Protein AF-A0A954XGE3-F1 (afdb_monomer)

Nearest PDB structures (foldseek):
  6h2f-assembly1_J  TM=7.586E-01  e=6.405E+00  Aeromonas hydrophila subsp. hydrophila AL09-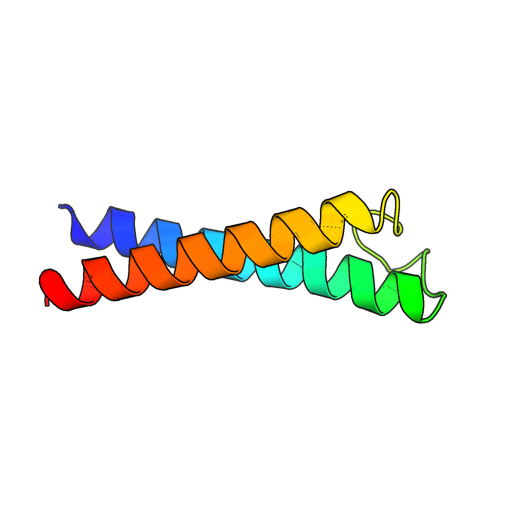71
  7nsu-assembly1_D  TM=6.939E-01  e=8.614E+00  Escherichia coli

Secondary structure (DSSP, 8-state):
-HHHHHHHHHHHHHHHHHHHHHHHHHHHTT-TTTSTTTT--HHHHHHHHHHHHHHHHHHHHHHHHH-

Sequence (67 aa):
MPKALCMTGMVIAILVLILFLADLLLGLFGMTWLAPFKYASMMMDILFIVCALILGWLSWATLREQD

Radius of gyration: 14.15 Å; Cα contacts (8 Å, |Δi|>4): 62; chains: 1; bounding box: 31×14×41 Å

pLDDT: mean 92.11, std 6.65, range [61.72, 97.94]

Structure (mmCIF, N/CA/C/O backbone):
data_AF-A0A954XGE3-F1
#
_entry.id   AF-A0A954XGE3-F1
#
loop_
_atom_site.group_PDB
_atom_site.id
_atom_site.type_symbol
_atom_site.label_atom_id
_atom_site.label_alt_id
_atom_site.label_comp_id
_atom_site.label_asym_id
_atom_site.label_entity_id
_atom_site.label_seq_id
_atom_site.pdbx_PDB_ins_code
_atom_site.Cartn_x
_atom_site.Cartn_y
_atom_site.Cartn_z
_atom_site.occupancy
_atom_site.B_iso_or_equiv
_atom_site.auth_seq_id
_atom_site.auth_comp_id
_atom_site.auth_asym_id
_atom_site.auth_atom_id
_atom_site.pdbx_PDB_model_num
ATOM 1 N N . MET A 1 1 ? -25.249 0.347 14.986 1.00 65.00 1 MET A N 1
ATOM 2 C CA . MET A 1 1 ? -24.910 0.111 13.562 1.00 65.00 1 ME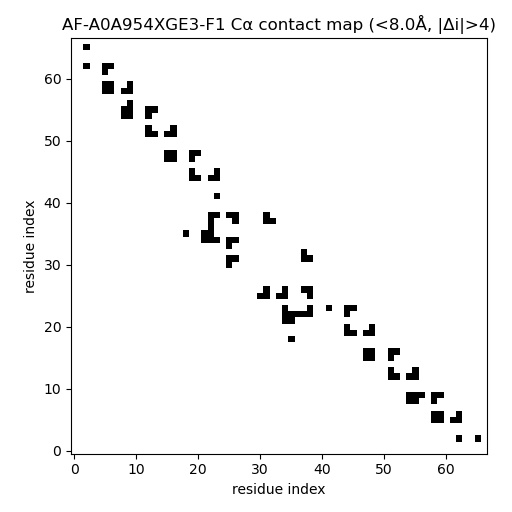T A CA 1
ATOM 3 C C . MET A 1 1 ? -23.416 0.305 13.188 1.00 65.00 1 MET A C 1
ATOM 5 O O . MET A 1 1 ? -23.154 0.524 12.013 1.00 65.00 1 MET A O 1
ATOM 9 N N . PRO A 1 2 ? -22.408 0.186 14.083 1.00 77.00 2 PRO A N 1
ATOM 10 C CA . PRO A 1 2 ? -21.009 0.440 13.698 1.00 77.00 2 PRO A CA 1
ATOM 11 C C . PRO A 1 2 ? -20.322 -0.730 12.953 1.00 77.00 2 PRO A C 1
ATOM 13 O O . PRO A 1 2 ? -19.420 -0.490 12.151 1.00 77.00 2 PRO A O 1
ATOM 16 N N . LYS A 1 3 ? -20.814 -1.971 13.112 1.00 83.06 3 LYS A N 1
ATOM 17 C CA . LYS A 1 3 ? -20.268 -3.168 12.435 1.00 83.06 3 LYS A CA 1
ATOM 18 C C . LYS A 1 3 ? -20.358 -3.108 10.909 1.00 83.06 3 LYS A C 1
ATOM 20 O O . LYS A 1 3 ? -19.433 -3.520 10.216 1.00 83.06 3 LYS A O 1
ATOM 25 N N . ALA A 1 4 ? -21.461 -2.572 10.380 1.00 87.69 4 ALA A N 1
ATOM 26 C CA . ALA A 1 4 ? -21.670 -2.460 8.936 1.00 87.69 4 ALA A CA 1
ATOM 27 C C . ALA A 1 4 ? -20.621 -1.549 8.282 1.00 87.69 4 ALA A C 1
ATOM 29 O O . ALA A 1 4 ? -20.065 -1.909 7.250 1.00 87.69 4 ALA A O 1
ATOM 30 N N . LEU A 1 5 ? -20.293 -0.425 8.927 1.00 87.38 5 LEU A N 1
ATOM 31 C CA . LEU A 1 5 ? -19.271 0.514 8.456 1.00 87.38 5 LEU A CA 1
ATOM 32 C C . LEU A 1 5 ? -17.871 -0.124 8.425 1.00 87.38 5 LEU A C 1
ATOM 34 O O . LEU A 1 5 ? -17.138 0.054 7.450 1.00 87.38 5 LEU A O 1
ATOM 38 N N . CYS A 1 6 ? -17.521 -0.926 9.437 1.00 91.06 6 CYS A N 1
ATOM 39 C CA . CYS A 1 6 ? -16.242 -1.647 9.470 1.00 91.06 6 CYS A CA 1
ATOM 40 C C . CYS A 1 6 ? -16.160 -2.711 8.363 1.00 91.06 6 CYS A C 1
ATOM 42 O O . CYS A 1 6 ? -15.148 -2.811 7.670 1.00 91.06 6 CYS A O 1
ATOM 44 N N . MET A 1 7 ? -17.246 -3.458 8.128 1.00 92.25 7 MET A N 1
ATOM 45 C CA . MET A 1 7 ? -17.311 -4.416 7.020 1.00 92.25 7 MET A CA 1
ATOM 46 C C . MET A 1 7 ? -17.198 -3.727 5.657 1.00 92.25 7 MET A C 1
ATOM 48 O O . MET A 1 7 ? -16.442 -4.192 4.807 1.00 92.25 7 MET A O 1
ATOM 52 N N . THR A 1 8 ? -17.877 -2.595 5.445 1.00 93.44 8 THR A N 1
ATOM 53 C CA . THR A 1 8 ? -17.739 -1.843 4.188 1.00 93.44 8 THR A CA 1
ATOM 54 C C . THR A 1 8 ? -16.318 -1.325 3.984 1.00 93.44 8 THR A C 1
ATOM 56 O O . THR A 1 8 ? -15.805 -1.412 2.871 1.00 93.44 8 THR A O 1
ATOM 59 N N . GLY A 1 9 ? -15.653 -0.855 5.048 1.00 93.06 9 GLY A N 1
ATOM 60 C CA . GLY A 1 9 ? -14.259 -0.410 4.993 1.00 93.06 9 GLY A CA 1
ATOM 61 C C . GLY A 1 9 ? -13.304 -1.529 4.577 1.00 93.06 9 GLY A C 1
ATOM 62 O O . GLY A 1 9 ? -12.477 -1.329 3.689 1.00 93.06 9 GLY A O 1
ATOM 63 N N . MET A 1 10 ? -13.479 -2.735 5.129 1.00 94.69 10 MET A N 1
ATOM 64 C CA . MET A 1 10 ? -12.718 -3.918 4.709 1.00 94.69 10 MET A CA 1
ATOM 65 C C . MET A 1 10 ? -12.965 -4.297 3.251 1.00 94.69 10 MET A C 1
ATOM 67 O O . MET A 1 10 ? -12.009 -4.556 2.524 1.00 94.69 10 MET A O 1
ATOM 71 N N . VAL A 1 11 ? -14.224 -4.322 2.806 1.00 96.56 11 VAL A N 1
ATOM 72 C CA . VAL A 1 11 ? -14.553 -4.670 1.414 1.00 96.56 11 VAL A CA 1
ATOM 73 C C . VAL A 1 11 ? -13.909 -3.675 0.449 1.00 96.56 11 VAL A C 1
ATOM 75 O O . VAL A 1 11 ? -13.266 -4.088 -0.513 1.00 96.56 11 VAL A O 1
ATOM 78 N N . ILE A 1 12 ? -14.017 -2.374 0.730 1.00 96.38 12 ILE A N 1
ATOM 79 C CA . ILE A 1 12 ? -13.388 -1.329 -0.085 1.00 96.38 12 ILE A CA 1
ATOM 80 C C . ILE A 1 12 ? -11.866 -1.504 -0.096 1.00 96.38 12 ILE A C 1
ATOM 82 O O . ILE A 1 12 ? -11.266 -1.481 -1.167 1.00 96.38 12 ILE A O 1
ATOM 86 N N . ALA A 1 13 ? -11.245 -1.735 1.063 1.00 97.44 13 ALA A N 1
ATOM 87 C CA . ALA A 1 13 ? -9.806 -1.962 1.160 1.00 97.44 13 ALA A CA 1
ATOM 88 C C . ALA A 1 13 ? -9.346 -3.152 0.300 1.00 97.44 13 ALA A C 1
ATOM 90 O O . ALA A 1 13 ? -8.376 -3.028 -0.443 1.00 97.44 13 ALA A O 1
ATOM 91 N N . ILE A 1 14 ? -10.066 -4.278 0.337 1.00 97.50 14 ILE A N 1
ATOM 92 C CA . ILE A 1 14 ? -9.750 -5.465 -0.473 1.00 97.50 14 ILE A CA 1
ATOM 93 C C . ILE A 1 14 ? -9.869 -5.156 -1.969 1.00 97.50 14 ILE A C 1
ATOM 95 O O . ILE A 1 14 ? -8.975 -5.506 -2.737 1.00 97.50 14 ILE A O 1
ATOM 99 N N . LEU A 1 15 ? -10.941 -4.481 -2.393 1.00 97.62 15 LEU A N 1
ATOM 100 C CA . LEU A 1 15 ? -11.138 -4.123 -3.800 1.00 97.62 15 LEU A CA 1
ATOM 101 C C . LEU A 1 15 ? -10.031 -3.192 -4.307 1.00 97.62 15 LEU A C 1
ATOM 103 O O . LEU A 1 15 ? -9.474 -3.432 -5.376 1.00 97.62 15 LEU A O 1
ATOM 107 N N . VAL A 1 16 ? -9.678 -2.166 -3.527 1.00 96.94 16 VAL A N 1
ATOM 108 C CA . VAL A 1 16 ? -8.585 -1.240 -3.859 1.00 96.94 16 VAL A CA 1
ATOM 109 C C . VAL A 1 16 ? -7.261 -1.993 -3.949 1.00 96.94 16 VAL A C 1
ATOM 111 O O . VAL A 1 16 ? -6.537 -1.832 -4.929 1.00 96.94 16 VAL A O 1
ATOM 114 N N . LEU A 1 17 ? -6.966 -2.860 -2.979 1.00 97.62 17 LEU A N 1
ATOM 115 C CA . LEU A 1 17 ? -5.743 -3.652 -2.986 1.00 97.62 17 LEU A CA 1
ATOM 116 C C . LEU A 1 17 ? -5.651 -4.531 -4.234 1.00 97.62 17 LEU A C 1
ATOM 118 O O . LEU A 1 17 ? -4.614 -4.535 -4.883 1.00 97.62 17 LEU A O 1
ATOM 122 N N . ILE A 1 18 ? -6.728 -5.226 -4.609 1.00 97.56 18 ILE A N 1
ATOM 123 C CA . ILE A 1 18 ? -6.748 -6.071 -5.810 1.00 97.56 18 ILE A CA 1
ATOM 124 C C . ILE A 1 18 ? -6.487 -5.240 -7.068 1.00 97.56 18 ILE A C 1
ATOM 126 O O . ILE A 1 18 ? -5.675 -5.647 -7.894 1.00 97.56 18 ILE A O 1
ATOM 130 N N . LEU A 1 19 ? -7.139 -4.083 -7.216 1.00 96.50 19 LEU A N 1
ATOM 131 C CA . LEU A 1 19 ? -6.997 -3.249 -8.412 1.00 96.50 19 LEU A CA 1
ATOM 132 C C . LEU A 1 19 ? -5.575 -2.710 -8.581 1.00 96.50 19 LEU A C 1
ATOM 134 O O . LEU A 1 19 ? -5.002 -2.844 -9.660 1.00 96.50 19 LEU A O 1
ATOM 138 N N . PHE A 1 20 ? -4.994 -2.139 -7.527 1.00 96.94 20 PHE A N 1
ATOM 139 C CA . PHE A 1 20 ? -3.664 -1.532 -7.608 1.00 96.94 20 PHE A CA 1
ATOM 140 C C . PHE A 1 20 ? -2.534 -2.563 -7.575 1.00 96.94 20 PHE A C 1
ATOM 142 O O . PHE A 1 20 ? -1.517 -2.375 -8.235 1.00 96.94 20 PHE A O 1
ATOM 149 N N . LEU A 1 21 ? -2.716 -3.691 -6.882 1.00 95.94 21 LEU A N 1
ATOM 150 C CA . LEU A 1 21 ? -1.776 -4.809 -6.967 1.00 95.94 21 LEU A CA 1
ATOM 151 C C . LEU A 1 21 ? -1.789 -5.423 -8.373 1.00 95.94 21 LEU A C 1
ATOM 153 O O . LEU A 1 21 ? -0.727 -5.725 -8.913 1.00 95.94 21 LEU A O 1
ATOM 157 N N . ALA A 1 22 ? -2.968 -5.583 -8.982 1.00 95.38 22 ALA A N 1
ATOM 158 C CA . ALA 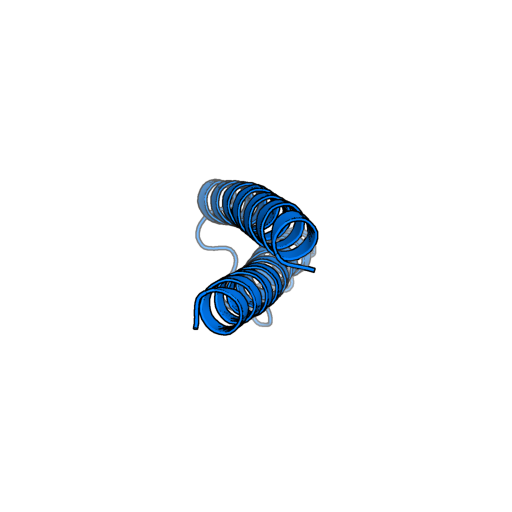A 1 22 ? -3.077 -6.054 -10.358 1.00 95.38 22 ALA A CA 1
ATOM 159 C C . ALA A 1 22 ? -2.454 -5.062 -11.346 1.00 95.38 22 ALA A C 1
ATOM 161 O O . ALA A 1 22 ? -1.729 -5.500 -12.233 1.00 95.38 22 ALA A O 1
ATOM 162 N N . ASP A 1 23 ? -2.682 -3.754 -11.187 1.00 94.75 23 ASP A N 1
ATOM 163 C CA . ASP A 1 23 ? -2.062 -2.746 -12.055 1.00 94.75 23 ASP A CA 1
ATOM 164 C C . ASP A 1 23 ? -0.536 -2.772 -11.964 1.00 94.75 23 ASP A C 1
ATOM 166 O O . ASP A 1 23 ? 0.139 -2.864 -12.992 1.00 94.75 23 ASP A O 1
ATOM 170 N N . LEU A 1 24 ? -0.002 -2.829 -10.740 1.00 94.75 24 LEU A N 1
ATOM 171 C CA . LEU A 1 24 ? 1.434 -2.896 -10.504 1.00 94.75 24 LEU A CA 1
ATOM 172 C C . LEU A 1 24 ? 2.042 -4.167 -11.113 1.00 94.75 24 LEU A C 1
ATOM 174 O O . LEU A 1 24 ? 3.029 -4.096 -11.840 1.00 94.75 24 LEU A O 1
ATOM 178 N N . LEU A 1 25 ? 1.458 -5.339 -10.837 1.00 95.88 25 LEU A N 1
ATOM 179 C CA . LEU A 1 25 ? 1.981 -6.613 -11.333 1.00 95.88 25 LEU A CA 1
ATOM 180 C C . LEU A 1 25 ? 1.886 -6.706 -12.857 1.00 95.88 25 LEU A C 1
ATOM 182 O O . LEU A 1 25 ? 2.879 -7.017 -13.510 1.00 95.88 25 LEU A O 1
ATOM 186 N N . LEU A 1 26 ? 0.722 -6.414 -13.442 1.00 95.44 26 LEU A N 1
ATOM 187 C CA . LEU A 1 26 ? 0.526 -6.484 -14.893 1.00 95.44 26 LEU A CA 1
ATOM 188 C C . LEU A 1 26 ? 1.400 -5.467 -15.629 1.00 95.44 26 LEU A C 1
ATOM 190 O O . LEU A 1 26 ? 1.955 -5.790 -16.680 1.00 95.44 26 LEU A O 1
ATOM 194 N N . GLY A 1 27 ? 1.571 -4.269 -15.069 1.00 91.75 27 GLY A N 1
ATOM 195 C CA . GLY A 1 27 ? 2.484 -3.268 -15.600 1.00 91.75 27 GLY A CA 1
ATOM 196 C C . GLY A 1 27 ? 3.949 -3.697 -15.542 1.00 91.75 27 GLY A C 1
ATOM 197 O O . GLY A 1 27 ? 4.651 -3.584 -16.548 1.00 91.75 27 GLY A O 1
ATOM 198 N N . LEU A 1 28 ? 4.396 -4.285 -14.426 1.00 91.75 28 LEU A N 1
ATOM 199 C CA . LEU A 1 28 ? 5.748 -4.848 -14.290 1.00 91.75 28 LEU A CA 1
ATOM 200 C C . LEU A 1 28 ? 6.006 -6.022 -15.251 1.00 91.75 28 LEU A C 1
ATOM 202 O O . LEU A 1 28 ? 7.123 -6.169 -15.744 1.00 91.75 28 LEU A O 1
ATOM 206 N N . PHE A 1 29 ? 4.986 -6.827 -15.565 1.00 93.44 29 PHE A N 1
ATOM 207 C CA . PHE A 1 29 ? 5.062 -7.890 -16.576 1.00 93.44 29 PHE A CA 1
ATOM 208 C C . PHE A 1 29 ? 4.952 -7.381 -18.026 1.00 93.44 29 PHE A C 1
ATOM 210 O O . PHE A 1 29 ? 4.961 -8.183 -18.960 1.00 93.44 29 PHE A O 1
ATOM 217 N N . GLY A 1 30 ? 4.844 -6.066 -18.246 1.00 88.56 30 GLY A N 1
ATOM 218 C CA . GLY A 1 30 ? 4.723 -5.465 -19.578 1.00 88.56 30 GLY A CA 1
ATOM 219 C C . GLY A 1 30 ? 3.345 -5.630 -20.230 1.00 88.56 30 GLY A C 1
ATOM 220 O O . GLY A 1 30 ? 3.167 -5.252 -21.387 1.00 88.56 30 GLY A O 1
ATOM 221 N N . MET A 1 31 ? 2.349 -6.148 -19.504 1.00 91.81 31 MET A N 1
ATOM 222 C CA . MET A 1 31 ? 0.969 -6.356 -19.966 1.00 91.81 31 MET A CA 1
ATOM 223 C C . MET A 1 31 ? 0.113 -5.095 -19.762 1.00 91.81 31 MET A C 1
ATOM 225 O O . MET A 1 31 ? -0.995 -5.146 -19.225 1.00 91.81 31 MET A O 1
ATOM 229 N N . THR A 1 32 ? 0.614 -3.937 -20.194 1.00 86.50 32 THR A N 1
ATOM 230 C CA . THR A 1 32 ? -0.014 -2.623 -19.944 1.00 86.50 32 THR A CA 1
ATOM 231 C C . THR A 1 32 ? -1.396 -2.464 -20.580 1.00 86.50 32 THR A C 1
ATOM 233 O O . THR A 1 32 ? -2.199 -1.666 -20.109 1.00 86.50 32 THR A O 1
ATOM 236 N N . TRP A 1 33 ? -1.711 -3.238 -21.622 1.00 87.81 33 TRP A N 1
ATOM 237 C CA . TRP A 1 33 ? -3.043 -3.260 -22.237 1.00 87.81 33 TRP A CA 1
ATOM 238 C C . TRP A 1 33 ? -4.108 -3.928 -21.358 1.00 87.81 33 TRP A C 1
ATOM 240 O O . TRP A 1 33 ? -5.292 -3.651 -21.535 1.00 87.81 33 TRP A O 1
ATOM 250 N N . LEU A 1 34 ? -3.697 -4.817 -20.448 1.00 89.81 34 LEU A N 1
ATOM 251 C CA . LEU A 1 34 ? -4.575 -5.544 -19.527 1.00 89.81 34 LEU A CA 1
ATOM 252 C C . LEU A 1 34 ? -4.590 -4.911 -18.126 1.00 89.81 34 LEU A C 1
ATOM 254 O O . LEU A 1 34 ? -5.500 -5.172 -17.343 1.00 89.81 34 LEU A O 1
ATOM 258 N N . ALA A 1 35 ? -3.582 -4.096 -17.810 1.00 89.88 35 ALA A N 1
ATOM 259 C CA . ALA A 1 35 ? -3.471 -3.386 -16.545 1.00 89.88 35 ALA A CA 1
ATOM 260 C C . ALA A 1 35 ? -4.624 -2.358 -16.396 1.00 89.88 35 ALA A C 1
ATOM 262 O O . ALA A 1 35 ? -4.821 -1.544 -17.306 1.00 89.88 35 ALA A O 1
ATOM 263 N N . PRO A 1 36 ? -5.400 -2.375 -15.290 1.00 88.31 36 PRO A N 1
ATOM 264 C CA . PRO A 1 36 ? -6.599 -1.542 -15.115 1.00 88.31 36 PRO A CA 1
ATOM 265 C C . PRO A 1 36 ? -6.373 -0.038 -15.319 1.00 88.31 36 PRO A C 1
ATOM 267 O O . PRO A 1 36 ? -7.208 0.649 -15.908 1.00 88.31 36 PRO A O 1
ATOM 270 N N . PHE A 1 37 ? -5.232 0.462 -14.852 1.00 91.38 37 PHE A N 1
ATOM 271 C CA . PHE A 1 37 ? -4.787 1.851 -14.935 1.00 91.38 37 PHE A CA 1
ATOM 272 C C . PHE A 1 37 ? -3.567 2.021 -15.851 1.00 91.38 37 PHE A C 1
ATOM 274 O O . PHE A 1 37 ? -2.970 3.099 -15.894 1.00 91.38 37 PHE A O 1
ATOM 281 N N . LYS A 1 38 ? -3.237 0.994 -16.647 1.00 90.94 38 LYS A N 1
ATOM 282 C CA . LYS A 1 38 ? -2.163 0.999 -17.652 1.00 90.94 38 LYS A CA 1
ATOM 283 C C . LYS A 1 38 ? -0.784 1.331 -17.082 1.00 90.94 38 LYS A C 1
ATOM 285 O O . LYS A 1 38 ? 0.058 1.837 -17.824 1.00 90.94 38 LYS A O 1
ATOM 290 N N 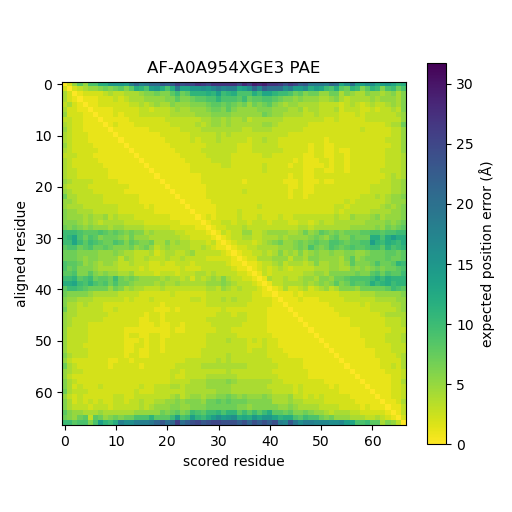. TYR A 1 39 ? -0.550 1.051 -15.799 1.00 86.81 39 TYR A N 1
ATOM 291 C CA . TYR A 1 39 ? 0.714 1.357 -15.135 1.00 86.81 39 TYR A CA 1
ATOM 292 C C . TYR A 1 39 ? 1.096 2.843 -15.240 1.00 86.81 39 TYR A C 1
ATOM 294 O O . TYR A 1 39 ? 2.240 3.203 -15.527 1.00 86.81 39 TYR A O 1
ATOM 302 N N . ALA A 1 40 ? 0.112 3.731 -15.066 1.00 86.69 40 ALA A N 1
ATOM 303 C CA . ALA A 1 40 ? 0.302 5.171 -15.240 1.00 86.69 40 ALA A CA 1
ATOM 304 C C . ALA A 1 40 ? 1.354 5.755 -14.280 1.00 86.69 40 ALA A C 1
ATOM 306 O O . ALA A 1 40 ? 2.077 6.684 -14.643 1.00 86.69 40 ALA A O 1
ATOM 307 N N . SER A 1 41 ? 1.441 5.232 -13.052 1.00 92.12 41 SER A N 1
ATOM 308 C CA . SER A 1 41 ? 2.466 5.621 -12.085 1.00 92.12 41 SER A CA 1
ATOM 309 C C . SER A 1 41 ? 2.698 4.531 -11.045 1.00 92.12 41 SER A C 1
ATOM 311 O O . SER A 1 41 ? 1.877 4.324 -10.157 1.00 92.12 41 SER A O 1
ATOM 313 N N . MET A 1 42 ? 3.893 3.940 -11.066 1.00 91.69 42 MET A N 1
ATOM 314 C CA . MET A 1 42 ? 4.323 2.957 -10.064 1.00 91.69 42 MET A CA 1
ATOM 315 C C . MET A 1 42 ? 4.220 3.494 -8.624 1.00 91.69 42 MET A C 1
ATOM 317 O O . MET A 1 42 ? 3.901 2.756 -7.695 1.00 91.69 42 MET A O 1
ATOM 321 N N . MET A 1 43 ? 4.475 4.793 -8.423 1.00 94.38 43 MET A N 1
ATOM 322 C CA . MET A 1 43 ? 4.384 5.421 -7.101 1.00 94.38 43 MET A CA 1
ATOM 323 C C . MET A 1 43 ? 2.940 5.468 -6.590 1.00 94.38 43 MET A C 1
ATOM 325 O O . MET A 1 43 ? 2.710 5.266 -5.398 1.00 94.38 43 MET A O 1
ATOM 329 N N . MET A 1 44 ? 1.975 5.715 -7.482 1.00 94.44 44 MET A N 1
ATOM 330 C CA . MET A 1 44 ? 0.551 5.696 -7.147 1.00 94.44 44 MET A CA 1
ATOM 331 C C . MET A 1 44 ? 0.127 4.294 -6.710 1.00 94.44 44 MET A C 1
ATOM 333 O O . MET A 1 44 ? -0.475 4.159 -5.646 1.00 94.44 44 MET A O 1
ATOM 337 N N . ASP A 1 45 ? 0.501 3.264 -7.468 1.00 93.94 45 ASP A N 1
ATOM 338 C CA . ASP A 1 45 ? 0.096 1.891 -7.164 1.00 93.94 45 ASP A CA 1
ATOM 339 C C . ASP A 1 45 ? 0.614 1.443 -5.799 1.00 93.94 45 ASP A C 1
ATOM 341 O O . ASP A 1 45 ? -0.147 0.944 -4.971 1.00 93.94 45 ASP A O 1
ATOM 345 N N . ILE A 1 46 ? 1.890 1.714 -5.513 1.00 96.12 46 ILE A N 1
ATOM 346 C CA . ILE A 1 46 ? 2.501 1.384 -4.222 1.00 96.12 46 ILE A CA 1
ATOM 347 C C . ILE A 1 46 ? 1.800 2.126 -3.079 1.00 96.12 46 ILE A C 1
ATOM 349 O O . ILE A 1 46 ? 1.468 1.509 -2.066 1.00 96.12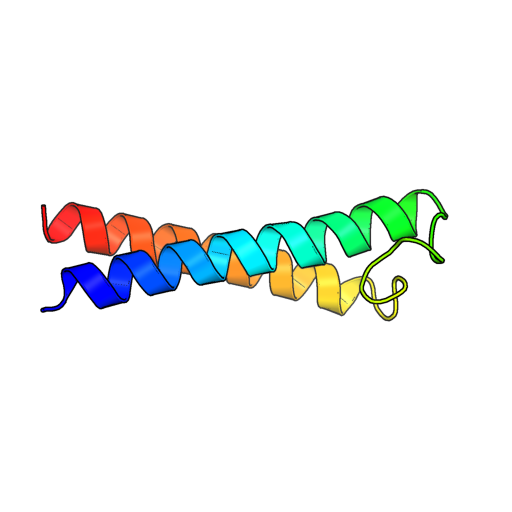 46 ILE A O 1
ATOM 353 N N . LEU A 1 47 ? 1.540 3.430 -3.229 1.00 97.44 47 LEU A N 1
ATOM 354 C CA . LEU A 1 47 ? 0.852 4.216 -2.201 1.00 97.44 47 LEU A CA 1
ATOM 355 C C . LEU A 1 47 ? -0.549 3.673 -1.914 1.00 97.44 47 LEU A C 1
ATOM 357 O O . LEU A 1 47 ? -0.906 3.493 -0.750 1.00 97.44 47 LEU A O 1
ATOM 361 N N . PHE A 1 48 ? -1.333 3.380 -2.950 1.00 96.62 48 PHE A N 1
ATOM 362 C CA . PHE A 1 48 ? -2.683 2.854 -2.770 1.00 96.62 48 PHE A CA 1
ATOM 363 C C . PHE A 1 48 ? -2.691 1.446 -2.174 1.00 96.62 48 PHE A C 1
ATOM 365 O O . PHE A 1 48 ? -3.543 1.168 -1.331 1.00 96.62 48 PHE A O 1
ATOM 372 N N . ILE A 1 49 ? -1.727 0.589 -2.522 1.00 97.44 49 ILE A N 1
ATOM 373 C CA . ILE A 1 49 ? -1.556 -0.722 -1.880 1.00 97.44 49 ILE A CA 1
ATOM 374 C C . ILE A 1 49 ? -1.277 -0.552 -0.382 1.00 97.44 49 ILE A C 1
ATOM 376 O O . ILE A 1 49 ? -1.935 -1.191 0.439 1.00 97.44 49 ILE A O 1
ATOM 380 N N . VAL A 1 50 ? -0.350 0.335 -0.003 1.00 97.94 50 VAL A N 1
ATOM 381 C CA . VAL A 1 50 ? -0.023 0.595 1.411 1.00 97.94 50 VAL A CA 1
ATOM 382 C C . VAL A 1 50 ? -1.238 1.147 2.163 1.00 97.94 50 VAL A C 1
ATOM 384 O O . VAL A 1 50 ? -1.583 0.639 3.230 1.00 97.94 50 VAL A O 1
ATOM 387 N N . CYS A 1 51 ? -1.935 2.133 1.597 1.00 97.50 51 CYS A N 1
ATOM 388 C CA . CYS A 1 51 ? -3.153 2.689 2.187 1.00 97.50 51 CYS A CA 1
ATOM 389 C C . CYS A 1 51 ? -4.257 1.634 2.344 1.00 97.50 51 CYS A C 1
ATOM 391 O O . CYS A 1 51 ? -4.920 1.595 3.380 1.00 97.50 51 CYS A O 1
ATOM 393 N N . ALA A 1 52 ? -4.442 0.757 1.354 1.00 97.44 52 ALA A N 1
ATOM 394 C CA . ALA A 1 52 ? -5.423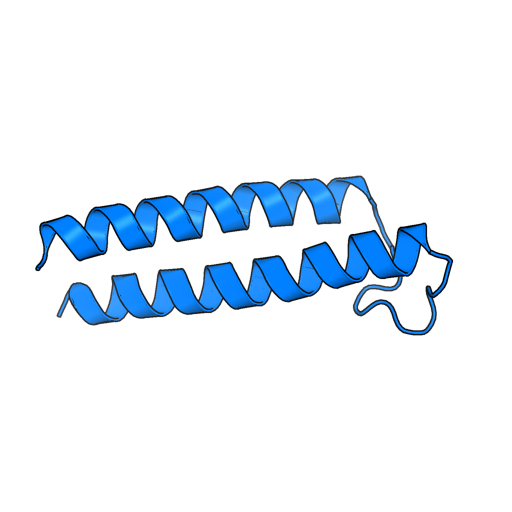 -0.321 1.410 1.00 97.44 52 ALA A CA 1
ATOM 395 C C . ALA A 1 52 ? -5.087 -1.356 2.495 1.00 97.44 52 ALA A C 1
ATOM 397 O O . ALA A 1 52 ? -5.981 -1.781 3.225 1.00 97.44 52 ALA A O 1
ATOM 398 N N . LEU A 1 53 ? -3.808 -1.711 2.663 1.00 97.38 53 LEU A N 1
ATOM 399 C CA . LEU A 1 53 ? -3.361 -2.589 3.749 1.00 97.38 53 LEU A CA 1
ATOM 400 C C . LEU A 1 53 ? -3.648 -1.978 5.125 1.00 97.38 53 LEU A C 1
ATOM 402 O O . LEU A 1 53 ? -4.199 -2.657 5.991 1.00 97.38 53 LEU A O 1
ATOM 406 N N . ILE A 1 54 ? -3.327 -0.693 5.312 1.00 97.81 54 ILE A N 1
ATOM 407 C CA . ILE A 1 54 ? -3.593 0.025 6.567 1.00 97.81 54 ILE A CA 1
ATOM 408 C C . ILE A 1 54 ? -5.099 0.080 6.838 1.00 97.81 54 ILE A C 1
ATOM 410 O O . ILE A 1 54 ? -5.540 -0.279 7.928 1.00 97.81 54 ILE A O 1
ATOM 414 N N . LEU A 1 55 ? -5.901 0.489 5.851 1.00 96.06 55 LEU A N 1
ATOM 415 C CA . LEU A 1 55 ? -7.352 0.598 5.996 1.00 96.06 55 LEU A CA 1
ATOM 416 C C . LEU A 1 55 ? -7.998 -0.756 6.309 1.00 96.06 55 LEU A C 1
ATOM 418 O O . LEU A 1 55 ? -8.859 -0.834 7.186 1.00 96.06 55 LEU A O 1
ATOM 422 N N . GLY A 1 56 ? -7.581 -1.816 5.613 1.00 96.25 56 GLY A N 1
ATOM 423 C CA . GLY A 1 56 ? -8.062 -3.174 5.848 1.00 96.25 56 GLY A CA 1
ATOM 424 C C . GLY A 1 56 ? -7.709 -3.669 7.249 1.00 96.25 56 GLY A C 1
ATOM 425 O O . GLY A 1 56 ? -8.577 -4.198 7.942 1.00 96.25 56 GLY A O 1
ATOM 426 N N . TRP A 1 57 ? -6.473 -3.429 7.700 1.00 95.81 57 TRP A N 1
ATOM 427 C CA . TRP A 1 57 ? -6.027 -3.800 9.042 1.00 95.81 57 TRP A CA 1
ATOM 428 C C . TRP A 1 57 ? -6.787 -3.046 10.137 1.00 95.81 57 TRP A C 1
ATOM 430 O O . TRP A 1 57 ? -7.289 -3.677 11.064 1.00 95.81 57 TRP A O 1
ATOM 440 N N . LEU A 1 58 ? -6.940 -1.723 10.004 1.00 95.06 58 LEU A N 1
ATOM 441 C CA . LEU A 1 58 ? -7.707 -0.907 10.952 1.00 95.06 58 LEU A CA 1
ATOM 442 C C . LEU A 1 58 ? -9.171 -1.349 11.009 1.00 95.06 58 LEU A C 1
ATOM 444 O O . LEU A 1 58 ? -9.713 -1.560 12.088 1.00 95.06 58 LEU A O 1
ATOM 448 N N . SER A 1 59 ? -9.795 -1.555 9.849 1.00 93.69 59 SER A N 1
ATOM 449 C CA . SER A 1 59 ? -11.192 -1.990 9.766 1.00 93.69 59 SER A CA 1
ATOM 450 C C . SER A 1 59 ? -11.402 -3.376 10.389 1.00 93.69 59 SER A C 1
ATOM 452 O O . SER A 1 59 ? -12.423 -3.609 11.033 1.00 93.69 59 SER A O 1
ATOM 454 N N . TRP A 1 60 ? -10.438 -4.289 10.232 1.00 92.94 60 TRP A N 1
ATOM 455 C CA . TRP A 1 60 ? -10.462 -5.610 10.862 1.00 92.94 60 TRP A CA 1
ATOM 456 C C . TRP A 1 60 ? -10.245 -5.542 12.377 1.00 92.94 60 TRP A C 1
ATOM 458 O O . TRP A 1 60 ? -10.989 -6.174 13.126 1.00 92.94 60 TRP A O 1
ATOM 468 N N . ALA A 1 61 ? -9.265 -4.755 12.831 1.00 93.62 61 ALA A N 1
ATOM 469 C CA . ALA A 1 61 ? -8.989 -4.550 14.249 1.00 93.62 61 ALA A CA 1
ATOM 470 C C . ALA A 1 61 ? -10.217 -3.973 14.969 1.00 93.62 61 ALA A C 1
ATOM 472 O O . ALA A 1 61 ? -10.665 -4.539 15.962 1.00 93.62 61 ALA A O 1
ATOM 473 N N . THR A 1 62 ? -10.834 -2.928 14.408 1.00 92.00 62 THR A N 1
ATOM 474 C CA . THR A 1 62 ? -12.061 -2.337 14.958 1.00 92.00 62 THR A CA 1
ATOM 475 C C . THR A 1 62 ? -13.255 -3.289 14.884 1.00 92.00 62 THR A C 1
ATOM 477 O O . THR A 1 62 ? -14.077 -3.291 15.797 1.00 92.00 62 THR A O 1
ATOM 480 N N . LEU A 1 63 ? -13.379 -4.126 13.843 1.00 91.25 63 LEU A N 1
ATOM 481 C CA . LEU A 1 63 ? -14.453 -5.127 13.802 1.00 91.25 63 LEU A CA 1
ATOM 482 C C . LEU A 1 63 ? -14.308 -6.134 14.952 1.00 91.25 63 LEU A C 1
ATOM 484 O O . LEU A 1 63 ? -15.298 -6.435 15.611 1.00 91.25 63 LEU A O 1
ATOM 488 N N . ARG A 1 64 ? -13.079 -6.583 15.236 1.00 88.50 64 ARG A N 1
ATOM 489 C CA . ARG A 1 64 ? -12.785 -7.508 16.340 1.00 88.50 64 ARG A CA 1
ATOM 490 C C . ARG A 1 64 ? -13.112 -6.950 17.722 1.00 88.50 64 ARG A C 1
ATOM 492 O O . ARG A 1 64 ? -13.419 -7.725 18.612 1.00 88.50 64 ARG A O 1
ATOM 499 N N . GLU A 1 65 ? -13.018 -5.639 17.911 1.00 88.50 65 GLU A N 1
ATOM 500 C CA . GLU A 1 65 ? -13.413 -4.979 19.164 1.00 88.50 65 GLU A CA 1
ATOM 501 C C . GLU A 1 65 ? -14.937 -4.908 19.337 1.00 88.50 65 GLU A C 1
ATOM 503 O O . GLU A 1 65 ? -15.430 -4.724 20.448 1.00 88.50 65 GLU A O 1
ATOM 508 N N . GLN A 1 66 ? -15.690 -5.009 18.238 1.00 80.75 66 GLN A N 1
ATOM 509 C CA . GLN A 1 66 ? -17.151 -4.952 18.242 1.00 80.75 66 GLN A CA 1
ATOM 510 C C . GLN A 1 66 ? -17.805 -6.339 18.314 1.00 80.75 66 GLN A C 1
ATOM 512 O O . GLN A 1 66 ? -19.020 -6.408 18.528 1.00 80.75 66 GLN A O 1
ATOM 517 N N . ASP A 1 67 ? -17.049 -7.411 18.077 1.00 61.72 67 ASP A N 1
ATOM 518 C CA . ASP A 1 67 ? -17.475 -8.814 18.180 1.00 61.72 67 ASP A CA 1
ATOM 519 C C . ASP A 1 67 ? -17.405 -9.343 19.615 1.00 61.72 67 ASP A C 1
ATOM 521 O O . ASP A 1 67 ? -18.433 -9.928 20.030 1.00 61.72 67 ASP A O 1
#

Mean predicted aligned error: 3.8 Å

Solvent-accessible surface area (backbone atoms only — not comparable to full-atom values): 3443 Å² total; per-residue (Å²): 125,68,64,61,58,27,52,50,42,29,53,52,16,51,52,49,27,53,50,28,50,45,12,48,51,30,28,74,71,68,39,35,91,74,14,84,65,44,47,77,44,71,69,56,28,54,50,48,32,53,52,17,51,52,45,26,50,52,21,48,54,55,40,62,76,72,108

Foldseek 3Di:
DVLVVLVVLLVVLVVQLVLLVQLLVCVVVVVLVPRPNSCPDNVVSVVSNVVSVVSNVVSVVVNVVVD

=== Feature glossary ===
Each block in this record encodes a different view of the same protein. In brief:

Predicted aligned error. PAE(i, j) answers: if I align the predicted and true structures on residue i, how far off (in Å) do I expect residue j to be? A block-diagonal PAE matrix with low values on the blocks and high values off-diagonal is the signature of a multi-domain protein with confidently predicted domains but uncertain inter-domain orientation.

Contact-map, Ramachandran, and PAE plots. Plot images: a contact map (which residues are close in 3D, as an N×N binary image), a Ramachandran scatter (backbone torsion angles, revealing secondary-structure composition at a glance), and — for AlphaFold structures — a PAE heatmap (pairwise prediction confidence).

Backbone torsions (φ/ψ). φ (phi) and ψ (psi) are the two rotatable backbone dihedrals per residue: φ is the C(i-1)–N–Cα–C torsion, ψ is the N–Cα–C–N(i+1) torsion, both in degrees on (−180°, 180°]. α-helical residues cluster near (−60°, −45°); β-strand residues near (−120°, +130°). A Ramachandran plot is simply a scatter of (φ, ψ) for every residue.

Foldseek 3Di. A 3Di character summarizes, for each residue, the relative orientation of the Cα frame of its nearest spatial neighbor. Because it encodes fold topology rather than chemistry, 3Di alignments detect remote structural similarity that sequence alignment misses.

Radius of gyration, Cα contacts, bounding box. Three whole-structure scalars: the radius of gyration (RMS distance of Cα from centroid, in Å), the count of Cα–Cα contacts (pairs closer than 8 Å and separated by more than four residues in sequence — i.e. tertiary, not local, contacts), and the bounding-box dimensions. Together they distinguish compact globular folds from extended fibres or disordered chains.

Sequence. Sequence gives the chain of amino acids in standard one-letter code (A=alanine, C=cysteine, …, Y=tyrosine), read N→C. It is the only feature that is directly encoded by the gene; all structural features are derived from the folded form of this sequence.

mmCIF coordinates. Atomic coordinates in PDBx/mmCIF format — the same representation the Protein Data Bank distributes. Each line of the _atom_site loop places one backbone atom in Cartesian space (units: ångströms, origin: arbitrary).

Secondary structure (3-state, P-SEA). Three-state secondary structure (P-SEA) collapses the eight DSSP classes into helix (a), strand (b), and coil (c). P-SEA assigns these from Cα geometry alone — distances and angles — without requiring backbone oxygens, so it works on any Cα trace.

InterPro / GO / CATH / organism. Functional annotations link the protein to curated databases. InterPro entries identify conserved domains and families by matching the sequence against member-database signatures (Pfam, PROSITE, CDD, …). Gene Ontology (GO) terms describe molecular function, biological process, and cellular component in a controlled vocabulary. CATH places the structure in a hierarchical fold classification (Class/Architecture/Topology/Homologous-superfamily). The organism is the source species.

B-factor. B-factor (Debye–Waller factor) reflects atomic displacement in the crystal lattice. It is an experimental observable (units Å²), not a prediction; low values mean the atom is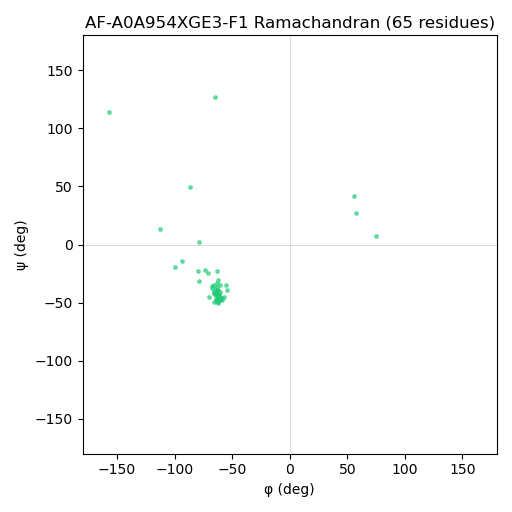 pinned down, high values mean it moves or is heterogeneous across the crystal.

Rendered structure images. Structure images are PyMOL renders from six orthogonal camera directions. Cartoon representation draws helices as coils and strands as arrows; sticks shows the backbone as bonds; surface shows the solvent-excluded envelope. Rainbow coloring maps sequence position to hue (blue→red, N→C); chain coloring assigns a distinct color per polypeptide.

Solvent-accessible surface area. Solvent-accessible surface area (SASA) is the area in Å² traced out by the centre of a 1.4 Å probe sphere (a water molecule) rolled over the protein's van der Waals surface (Shrake–Rupley / Lee–Richards construction). Buried residues have nea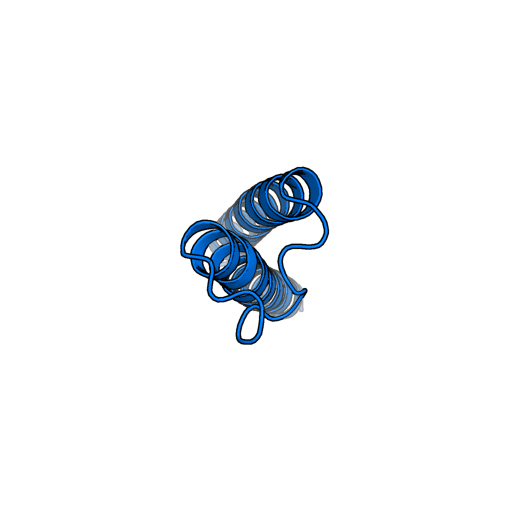r-zero SASA; fully exposed residues can exceed 200 Å². The total SASA scales roughly with the number of surface residues.

Secondary structure (8-state, DSSP). The SS8 string is DSSP's per-residue secondary-structure call. α-helix (H) means an i→i+4 H-bond ladder; β-strand (E) means the residue participates in a β-sheet; 3₁₀ (G) and π (I) are tighter and wider helices; T/S are turns/bends; '-' is loop.

pLDDT. For AlphaFold models, the B-factor field carries pLDDT — the model's own estimate of local accuracy on a 0–100 scale. Regions with pLDDT<50 should be treated as essential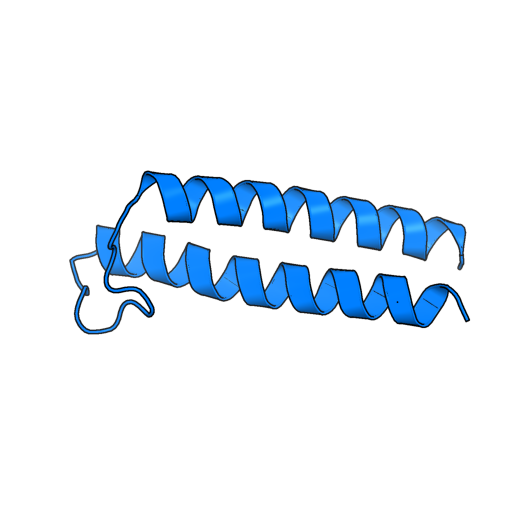ly unmodeled; they often correspond to intrinsically disordered segments.

Nearest PDB structures. Nearest PDB neighbors are the top structural matches found by Foldseek when searching this structure against the entire Protein Data Bank. Each hit reports a TM-score (0 to 1; >0.5 almost always implies the same fold) and an E-value. These are *structural* homologs — they may share no detectable sequence similarity.